Protein AF-A0A961CE42-F1 (afdb_monomer_lite)

pLDDT: mean 91.05, std 11.64, range [36.75, 98.56]

Radius of gyration: 20.87 Å; chains: 1; bounding box: 54×41×51 Å

Sequence (125 aa):
MTTTDAPLVYNPYDATTNRNPFPVYARLRREAPVYRNEDLGFYALSKHDDVLAALHDTEVFCSRHGITLEPRSPLPLLLTMDPPEHTDMRSLISRGFTPRRVAAMEEQMRALSRKHLDRFRDAGT

Secondary structure (DSSP, 8-state):
---S-S-----TT-HHHHHS-HHHHHHHHHH-SEEEETTTTEEEE-SHHHHHHHHH-TTTS-STT-SSSSPPPSS--GGG--TTHHHHHHHHHHTTS-HHHHHHTHHHHHHHHHHHHHHHHTTT-

Structure (mmCIF, N/CA/C/O backbone):
data_AF-A0A961CE42-F1
#
_entry.id   AF-A0A961CE42-F1
#
loop_
_atom_site.group_PDB
_atom_site.id
_atom_site.type_symbol
_atom_site.label_atom_id
_atom_site.label_alt_id
_atom_site.label_comp_id
_atom_site.label_asym_id
_atom_site.label_entity_id
_atom_site.label_seq_id
_atom_site.pdbx_PDB_ins_code
_atom_site.Cartn_x
_atom_site.Cartn_y
_atom_site.Cartn_z
_atom_site.occupancy
_atom_site.B_iso_or_equiv
_atom_site.auth_seq_id
_atom_site.auth_comp_id
_atom_site.auth_asym_id
_atom_site.auth_atom_id
_atom_site.pdbx_PDB_model_num
ATOM 1 N N . MET A 1 1 ? -15.440 -22.183 -19.079 1.00 36.75 1 MET A N 1
ATOM 2 C CA . MET A 1 1 ? -14.163 -22.102 -19.813 1.00 36.75 1 MET A CA 1
ATOM 3 C C . MET A 1 1 ? -14.024 -20.663 -20.280 1.00 36.75 1 MET A C 1
ATOM 5 O O . MET A 1 1 ? -14.557 -20.313 -21.320 1.00 36.75 1 MET A O 1
ATOM 9 N N . THR A 1 2 ? -13.491 -19.793 -19.421 1.00 42.12 2 THR A N 1
ATOM 10 C CA . THR A 1 2 ? -13.501 -18.338 -19.634 1.00 42.12 2 THR A CA 1
ATOM 11 C C . THR A 1 2 ? -12.153 -17.921 -20.212 1.00 42.12 2 THR A C 1
ATOM 13 O O . THR A 1 2 ? -11.123 -18.053 -19.564 1.00 42.12 2 THR A O 1
ATOM 16 N N . THR A 1 3 ? -12.216 -17.510 -21.470 1.00 43.41 3 THR A N 1
ATOM 17 C CA . THR A 1 3 ? -11.212 -16.967 -22.389 1.00 43.41 3 THR A CA 1
ATOM 18 C C . THR A 1 3 ? -9.935 -16.401 -21.740 1.00 43.41 3 THR A C 1
ATOM 20 O O . THR A 1 3 ? -9.937 -15.301 -21.195 1.00 43.41 3 THR A O 1
ATOM 23 N N . THR A 1 4 ? -8.823 -17.132 -21.876 1.00 54.84 4 THR A N 1
ATOM 24 C CA . THR A 1 4 ? -7.437 -16.709 -21.553 1.00 54.84 4 THR A CA 1
ATOM 25 C C . THR A 1 4 ? -6.850 -15.738 -22.599 1.00 54.84 4 THR A C 1
ATOM 27 O O . THR A 1 4 ? -5.711 -15.311 -22.479 1.00 54.84 4 THR A O 1
ATOM 30 N N . ASP A 1 5 ? -7.619 -15.349 -23.616 1.00 63.50 5 ASP A N 1
ATOM 31 C CA . ASP A 1 5 ? -7.090 -14.731 -24.844 1.00 63.50 5 ASP A CA 1
ATOM 32 C C . ASP A 1 5 ? -7.001 -13.191 -24.822 1.00 63.50 5 ASP A C 1
ATOM 34 O O . ASP A 1 5 ? -6.474 -12.573 -25.741 1.00 63.50 5 ASP A O 1
ATOM 38 N N . ALA A 1 6 ? -7.509 -12.530 -23.775 1.00 74.62 6 ALA A N 1
ATOM 39 C CA . ALA A 1 6 ? -7.392 -11.075 -23.666 1.00 74.62 6 ALA A CA 1
ATOM 40 C C . ALA A 1 6 ? -5.966 -10.669 -23.232 1.00 74.62 6 ALA A C 1
ATOM 42 O O . ALA A 1 6 ? -5.430 -11.270 -22.289 1.00 74.62 6 ALA A O 1
ATOM 43 N N . PRO A 1 7 ? -5.361 -9.625 -23.834 1.00 85.62 7 PRO A N 1
ATOM 44 C CA . PRO A 1 7 ? -4.041 -9.144 -23.433 1.00 85.62 7 PRO A CA 1
ATOM 45 C C . PRO A 1 7 ? -4.026 -8.765 -21.945 1.00 85.62 7 PRO A C 1
ATOM 47 O O . PRO A 1 7 ? -4.992 -8.211 -21.416 1.00 85.62 7 PRO A O 1
ATOM 50 N N . LEU A 1 8 ? -2.943 -9.114 -21.244 1.00 91.12 8 LEU A N 1
ATOM 51 C CA . LEU A 1 8 ? -2.767 -8.770 -19.834 1.00 91.12 8 LEU A CA 1
ATOM 52 C C . LEU A 1 8 ? -2.372 -7.297 -19.724 1.00 91.12 8 LEU A C 1
ATOM 54 O O . LEU A 1 8 ? -1.210 -6.953 -19.907 1.00 91.12 8 LEU A O 1
ATOM 58 N N . VAL A 1 9 ? -3.345 -6.446 -19.407 1.00 92.81 9 VAL A N 1
ATOM 59 C CA . VAL A 1 9 ? -3.131 -5.020 -19.148 1.00 92.81 9 VAL A CA 1
ATOM 60 C C . VAL A 1 9 ? -3.565 -4.719 -17.722 1.00 92.81 9 VAL A C 1
ATOM 62 O O . VAL A 1 9 ? -4.723 -4.927 -17.362 1.00 92.81 9 VAL A O 1
ATOM 65 N N . TYR A 1 10 ? -2.633 -4.234 -16.903 1.00 94.69 10 TYR A N 1
ATOM 66 C CA . TYR A 1 10 ? -2.935 -3.752 -15.558 1.00 94.69 10 TYR A CA 1
ATOM 67 C C . TYR A 1 10 ? -2.849 -2.228 -15.499 1.00 94.69 10 TYR A C 1
ATOM 69 O O . TYR A 1 10 ? -1.766 -1.659 -15.651 1.00 94.69 10 TYR A O 1
ATOM 77 N N . ASN A 1 11 ? -3.990 -1.586 -15.242 1.00 94.06 11 ASN A N 1
ATOM 78 C CA . ASN A 1 11 ? -4.102 -0.154 -14.990 1.00 94.06 11 ASN A CA 1
ATOM 79 C C . ASN A 1 11 ? -4.784 0.074 -13.622 1.00 94.06 11 ASN A C 1
ATOM 81 O O . ASN A 1 11 ? -5.967 -0.249 -13.490 1.00 94.06 11 ASN A O 1
ATOM 85 N N . PRO A 1 12 ? -4.085 0.638 -12.616 1.00 91.94 12 PRO A N 1
ATOM 86 C CA . PRO A 1 12 ? -4.653 0.889 -11.288 1.00 91.94 12 PRO A CA 1
ATOM 87 C C . PRO A 1 12 ? -5.722 1.993 -11.272 1.00 91.94 12 PRO A C 1
ATOM 89 O O . PRO A 1 12 ? -6.407 2.159 -10.268 1.00 91.94 12 PRO A O 1
ATOM 92 N N . TYR A 1 13 ? -5.892 2.746 -12.360 1.00 92.31 13 TYR A N 1
ATOM 93 C CA . TYR A 1 13 ? -6.915 3.786 -12.495 1.00 92.31 13 TYR A CA 1
ATOM 94 C C . TYR A 1 13 ? -8.169 3.310 -13.234 1.00 92.31 13 TYR A C 1
ATOM 96 O O . TYR A 1 13 ? -9.165 4.031 -13.279 1.00 92.31 13 TYR A O 1
ATOM 104 N N . ASP A 1 14 ? -8.156 2.100 -13.801 1.00 93.44 14 ASP A N 1
ATOM 105 C CA . ASP A 1 14 ? -9.336 1.546 -14.459 1.00 93.44 14 ASP A CA 1
ATOM 106 C C . ASP A 1 14 ? -10.412 1.171 -13.426 1.00 93.44 14 ASP A C 1
ATOM 108 O O . ASP A 1 14 ? -10.209 0.336 -12.541 1.00 93.44 14 ASP A O 1
ATOM 112 N N . ALA A 1 15 ? -11.593 1.779 -13.547 1.00 94.06 15 ALA A N 1
ATOM 113 C CA . ALA A 1 15 ? -12.695 1.586 -12.607 1.00 94.06 15 ALA A CA 1
ATOM 114 C C . ALA A 1 15 ? -13.216 0.138 -12.594 1.00 94.06 15 ALA A C 1
ATOM 116 O O . ALA A 1 15 ? -13.665 -0.348 -11.551 1.00 94.06 15 ALA A O 1
ATOM 117 N N . THR A 1 16 ? -13.153 -0.556 -13.734 1.00 90.94 16 THR A N 1
ATOM 118 C CA . THR A 1 16 ? -13.601 -1.952 -13.848 1.00 90.94 16 THR A CA 1
ATOM 119 C C . THR A 1 16 ? -12.661 -2.874 -13.078 1.00 90.94 16 THR A C 1
ATOM 121 O O . THR A 1 16 ? -13.112 -3.671 -12.253 1.00 90.94 16 THR A O 1
ATOM 124 N N . THR A 1 17 ? -11.356 -2.702 -13.284 1.00 91.38 17 THR A N 1
ATOM 125 C CA . THR A 1 17 ? -10.298 -3.405 -12.557 1.00 91.38 17 THR A CA 1
ATOM 126 C C . THR A 1 17 ? -10.373 -3.107 -11.064 1.00 91.38 17 THR A C 1
ATOM 128 O O . THR A 1 17 ? -10.379 -4.037 -10.267 1.00 91.38 17 THR A O 1
ATOM 131 N N . ASN A 1 18 ? -10.538 -1.846 -10.657 1.00 92.94 18 ASN A N 1
ATOM 132 C CA . ASN A 1 18 ? -10.646 -1.482 -9.240 1.00 92.94 18 ASN A CA 1
ATOM 133 C C . ASN A 1 18 ? -11.867 -2.090 -8.542 1.00 92.94 18 ASN A C 1
ATOM 135 O O . ASN A 1 18 ? -11.804 -2.420 -7.358 1.00 92.94 18 ASN A O 1
ATOM 139 N N . ARG A 1 19 ? -12.981 -2.272 -9.261 1.00 95.75 19 ARG A N 1
ATOM 140 C CA . ARG A 1 19 ? -14.180 -2.914 -8.707 1.00 95.75 19 ARG A CA 1
ATOM 141 C C . ARG A 1 19 ? -13.984 -4.415 -8.481 1.00 95.75 19 ARG A C 1
ATOM 143 O O . ARG A 1 19 ? -14.574 -4.962 -7.554 1.00 95.75 19 ARG A O 1
ATOM 150 N N . ASN A 1 20 ? -13.189 -5.082 -9.318 1.00 95.12 20 ASN A N 1
ATOM 151 C CA . ASN A 1 20 ? -12.871 -6.500 -9.165 1.00 95.12 20 ASN A CA 1
ATOM 152 C C . ASN A 1 20 ? -11.434 -6.809 -9.632 1.00 95.12 20 ASN A C 1
ATOM 154 O O . ASN A 1 20 ? -11.242 -7.300 -10.748 1.00 95.12 20 ASN A O 1
ATOM 158 N N . PRO A 1 21 ? -10.419 -6.557 -8.787 1.00 95.50 21 PRO A N 1
ATOM 159 C CA . PRO A 1 21 ? -9.021 -6.636 -9.213 1.00 95.50 21 PRO A CA 1
ATOM 160 C C . PRO A 1 21 ? -8.462 -8.063 -9.192 1.00 95.50 21 PRO A C 1
ATOM 162 O O . PRO A 1 21 ? -7.459 -8.362 -9.843 1.00 95.50 21 PRO A O 1
ATOM 165 N N . PHE A 1 22 ? -9.102 -8.978 -8.456 1.00 96.25 22 PHE A N 1
ATOM 166 C CA . PHE A 1 22 ? -8.573 -10.319 -8.202 1.00 96.25 22 PHE A CA 1
ATOM 167 C C . PHE A 1 22 ? -8.293 -11.150 -9.464 1.00 96.25 22 PHE A C 1
ATOM 169 O O . PHE A 1 22 ? -7.251 -11.813 -9.486 1.00 96.25 22 PHE A O 1
ATOM 176 N N . PRO A 1 23 ? -9.132 -11.124 -10.523 1.00 95.62 23 PRO A N 1
ATOM 177 C CA . PRO A 1 23 ? -8.828 -11.818 -11.772 1.00 95.62 23 PRO A CA 1
ATOM 178 C C . PRO A 1 23 ? -7.542 -11.309 -12.432 1.00 95.62 23 PRO A C 1
ATOM 180 O 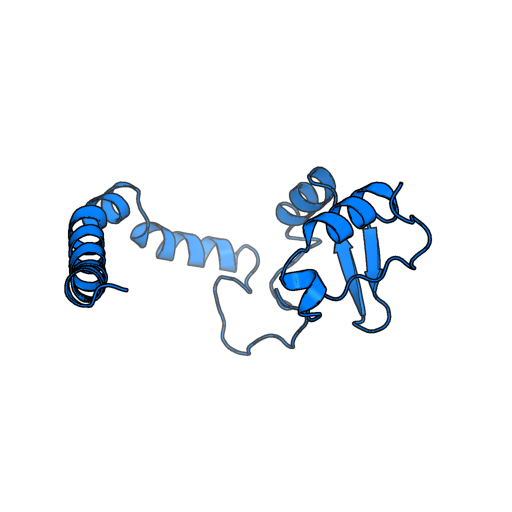O . PRO A 1 23 ? -6.707 -12.116 -12.844 1.00 95.62 23 PRO A O 1
ATOM 183 N N . VAL A 1 24 ? -7.340 -9.987 -12.474 1.00 95.94 24 VAL A N 1
ATOM 184 C CA . VAL A 1 24 ? -6.129 -9.374 -13.043 1.00 95.94 24 VAL A CA 1
ATOM 185 C C . VAL A 1 24 ? -4.912 -9.723 -12.190 1.00 95.94 24 VAL A C 1
ATOM 187 O O . VAL A 1 24 ? -3.907 -10.189 -12.719 1.00 95.94 24 VAL A O 1
ATOM 190 N N . TYR A 1 25 ? -5.015 -9.624 -10.863 1.00 96.88 25 TYR A N 1
ATOM 191 C CA . TYR A 1 25 ? -3.925 -9.995 -9.956 1.00 96.88 25 TYR A CA 1
ATOM 192 C C . TYR A 1 25 ? -3.543 -11.475 -10.062 1.00 96.88 25 TYR A C 1
ATOM 194 O O . TYR A 1 25 ? -2.366 -11.820 -9.970 1.00 96.88 25 TYR A O 1
ATOM 202 N N . ALA A 1 26 ? -4.517 -12.367 -10.266 1.00 97.38 26 ALA A N 1
ATOM 203 C CA . ALA A 1 26 ? -4.252 -13.786 -10.476 1.00 97.38 26 ALA A CA 1
ATOM 204 C C . ALA A 1 26 ? -3.467 -14.037 -11.770 1.00 97.38 26 ALA A C 1
ATOM 206 O O . ALA A 1 26 ? -2.576 -14.888 -11.779 1.00 97.38 26 ALA A O 1
ATOM 207 N N . ARG A 1 27 ? -3.764 -13.283 -12.837 1.00 97.12 27 ARG A N 1
ATOM 208 C CA . ARG A 1 27 ? -2.990 -13.322 -14.082 1.00 97.12 27 ARG A CA 1
ATOM 209 C C . ARG A 1 27 ? -1.594 -12.742 -13.904 1.00 97.12 27 ARG A C 1
ATOM 211 O O . ARG A 1 27 ? -0.650 -13.436 -14.253 1.00 97.12 27 ARG A O 1
ATOM 218 N N . LEU A 1 28 ? -1.444 -11.568 -13.280 1.00 97.81 28 LEU A N 1
ATOM 219 C CA . LEU A 1 28 ? -0.131 -10.984 -12.957 1.00 97.81 28 LEU A CA 1
ATOM 220 C C . LEU A 1 28 ? 0.751 -12.006 -12.229 1.00 97.81 28 LEU A C 1
ATOM 222 O O . LEU A 1 28 ? 1.822 -12.358 -12.708 1.00 97.81 28 LEU A O 1
ATOM 226 N N . ARG A 1 29 ? 0.240 -12.623 -11.157 1.00 98.06 29 ARG A N 1
ATOM 227 C CA . ARG A 1 29 ? 0.990 -13.640 -10.405 1.00 98.06 29 ARG A CA 1
ATOM 228 C C . ARG A 1 29 ? 1.391 -14.866 -11.219 1.00 98.06 29 ARG A C 1
ATOM 230 O O . ARG A 1 29 ? 2.327 -15.550 -10.815 1.00 98.06 29 ARG A O 1
ATOM 237 N N . ARG A 1 30 ? 0.654 -15.235 -12.265 1.00 97.62 30 ARG A N 1
ATOM 238 C CA . ARG A 1 30 ? 0.900 -16.462 -13.040 1.00 97.62 30 ARG A CA 1
ATOM 239 C C . ARG A 1 30 ? 1.739 -16.201 -14.287 1.00 97.62 30 ARG A C 1
ATOM 241 O O . ARG A 1 30 ? 2.601 -17.009 -14.601 1.00 97.62 30 ARG A O 1
ATOM 248 N N . GLU A 1 31 ? 1.443 -15.117 -14.989 1.00 97.38 31 GLU A N 1
ATOM 249 C CA . GLU A 1 31 ? 1.925 -14.822 -16.341 1.00 97.38 31 GLU A CA 1
ATOM 250 C C . GLU A 1 31 ? 3.048 -13.773 -16.332 1.00 97.38 31 GLU A C 1
ATOM 252 O O . GLU A 1 31 ? 3.981 -13.886 -17.119 1.00 97.38 31 GLU A O 1
ATOM 257 N N . ALA A 1 32 ? 2.989 -12.779 -15.438 1.00 97.31 32 ALA A N 1
ATOM 258 C CA . ALA A 1 32 ? 3.926 -11.654 -15.389 1.00 97.31 32 ALA A CA 1
ATOM 259 C C . ALA A 1 32 ? 4.151 -11.187 -13.934 1.00 97.31 32 ALA A C 1
ATOM 261 O O . ALA A 1 32 ? 3.641 -10.136 -13.537 1.00 97.31 32 ALA A O 1
ATOM 262 N N . PRO A 1 33 ? 4.861 -11.979 -13.102 1.00 97.38 33 PRO A N 1
ATOM 263 C CA . PRO A 1 33 ? 5.001 -11.702 -11.671 1.00 97.38 33 PRO A CA 1
ATOM 264 C C . PRO A 1 33 ? 5.688 -10.360 -11.383 1.00 97.38 33 PRO A C 1
ATOM 266 O O . PRO A 1 33 ? 5.318 -9.698 -10.410 1.00 97.38 33 PRO A O 1
ATOM 269 N N . VAL A 1 34 ? 6.600 -9.960 -12.279 1.00 98.19 34 VAL A N 1
ATOM 270 C CA . VAL A 1 34 ? 7.174 -8.617 -12.416 1.00 98.19 34 VAL A CA 1
ATOM 271 C C . VAL A 1 34 ? 6.635 -8.020 -13.717 1.00 98.19 34 VAL A C 1
ATOM 273 O O . VAL A 1 34 ? 7.167 -8.263 -14.799 1.00 98.19 34 VAL A O 1
ATOM 276 N N . TYR A 1 35 ? 5.523 -7.297 -13.628 1.00 98.25 35 TYR A N 1
ATOM 277 C CA . TYR A 1 35 ? 4.844 -6.718 -14.787 1.00 98.25 35 TYR A CA 1
ATOM 278 C C . TYR A 1 35 ? 5.349 -5.305 -15.062 1.00 98.25 35 TYR A C 1
ATOM 280 O O . TYR A 1 35 ? 5.423 -4.490 -14.144 1.00 98.25 35 TYR A O 1
ATOM 288 N N . ARG A 1 36 ? 5.646 -4.996 -16.326 1.00 97.44 36 ARG A N 1
ATOM 289 C CA . ARG A 1 36 ? 6.011 -3.653 -16.783 1.00 97.44 36 ARG A CA 1
ATOM 290 C C . ARG A 1 36 ? 4.812 -3.000 -17.467 1.00 97.44 36 ARG A C 1
ATOM 292 O O . ARG A 1 36 ? 4.296 -3.533 -18.444 1.00 97.44 36 ARG A O 1
ATOM 299 N N . ASN A 1 37 ? 4.389 -1.843 -16.966 1.00 96.38 37 ASN A N 1
ATOM 300 C CA . ASN A 1 37 ? 3.443 -0.970 -17.653 1.00 96.38 37 ASN A CA 1
ATOM 301 C C . ASN A 1 37 ? 4.227 0.148 -18.353 1.00 96.38 37 ASN A C 1
ATOM 303 O O . ASN A 1 37 ? 4.795 1.000 -17.670 1.00 96.38 37 ASN A O 1
ATOM 307 N N . GLU A 1 38 ? 4.276 0.144 -19.686 1.00 95.19 38 GLU A N 1
ATOM 308 C CA . GLU A 1 38 ? 4.989 1.190 -20.433 1.00 95.19 38 GLU A CA 1
ATOM 309 C C . GLU A 1 38 ? 4.210 2.507 -20.497 1.00 95.19 38 GLU A C 1
ATOM 311 O O . GLU A 1 38 ? 4.815 3.566 -20.353 1.00 95.19 38 GLU A O 1
ATOM 316 N N . ASP A 1 39 ? 2.880 2.453 -20.614 1.00 93.00 39 ASP A N 1
ATOM 317 C CA . ASP A 1 39 ? 2.029 3.646 -20.737 1.00 93.00 39 ASP A CA 1
ATOM 318 C C . ASP A 1 39 ? 2.103 4.543 -19.492 1.00 93.00 39 ASP A C 1
ATOM 320 O O . ASP A 1 39 ? 2.129 5.768 -19.586 1.00 93.00 39 ASP A O 1
ATOM 324 N N . LEU A 1 40 ? 2.142 3.921 -18.312 1.00 93.62 40 LEU A N 1
ATOM 325 C CA . LEU A 1 40 ? 2.230 4.590 -17.011 1.00 93.62 40 LEU A CA 1
ATOM 326 C C . LEU A 1 40 ? 3.642 4.534 -16.408 1.00 93.62 40 LEU A C 1
ATOM 328 O O . LEU A 1 40 ? 3.868 5.043 -15.313 1.00 93.62 40 LEU A O 1
ATOM 332 N N . GLY A 1 41 ? 4.594 3.903 -17.096 1.00 94.38 41 GLY A N 1
ATOM 333 C CA . GLY A 1 41 ? 6.013 3.934 -16.752 1.00 94.38 41 GLY A CA 1
ATOM 334 C C . GLY A 1 41 ? 6.429 3.213 -15.462 1.00 94.38 41 GLY A C 1
ATOM 335 O O . GLY A 1 41 ? 7.507 3.514 -14.947 1.00 94.38 41 GLY A O 1
ATOM 336 N N . PHE A 1 42 ? 5.667 2.241 -14.947 1.00 95.88 42 PHE A N 1
ATOM 337 C CA . PHE A 1 42 ? 5.954 1.575 -13.662 1.00 95.88 42 PHE A CA 1
ATOM 338 C C . PHE A 1 42 ? 6.130 0.053 -13.760 1.00 95.88 42 PHE A C 1
ATOM 340 O O . PHE A 1 42 ? 5.789 -0.574 -14.763 1.00 95.88 42 PHE A O 1
ATOM 347 N N . TYR A 1 43 ? 6.660 -0.544 -12.689 1.00 97.31 43 TYR A N 1
ATOM 348 C CA . TYR A 1 43 ? 6.696 -1.994 -12.484 1.00 97.31 43 TYR A CA 1
ATOM 349 C C . TYR A 1 43 ? 5.739 -2.410 -11.361 1.00 97.31 43 TYR A C 1
ATOM 351 O O . TYR A 1 43 ? 5.664 -1.736 -10.336 1.00 97.31 43 TYR A O 1
ATOM 359 N N . ALA A 1 44 ? 5.036 -3.530 -11.530 1.00 97.56 44 ALA A N 1
ATOM 360 C CA . ALA A 1 44 ? 4.218 -4.155 -10.492 1.00 97.56 44 ALA A CA 1
ATOM 361 C C . ALA A 1 44 ? 4.797 -5.508 -10.080 1.00 97.56 44 ALA A C 1
ATOM 363 O O . ALA A 1 44 ? 4.901 -6.423 -10.900 1.00 97.56 44 ALA A O 1
ATOM 364 N N . LEU A 1 45 ? 5.089 -5.643 -8.788 1.00 98.31 45 LEU A N 1
ATOM 365 C CA . LEU A 1 45 ? 5.354 -6.924 -8.142 1.00 98.31 45 LEU A CA 1
ATOM 366 C C . LEU A 1 45 ? 4.032 -7.511 -7.650 1.00 98.31 45 LEU A C 1
ATOM 368 O O . LEU A 1 45 ? 3.222 -6.810 -7.045 1.00 98.31 45 LEU A O 1
ATOM 372 N N . SER A 1 46 ? 3.793 -8.790 -7.927 1.00 98.19 46 SER A N 1
ATOM 373 C CA . SER A 1 46 ? 2.498 -9.417 -7.622 1.00 98.19 46 SER A CA 1
ATOM 374 C C . SER A 1 46 ? 2.589 -10.694 -6.791 1.00 98.19 46 SER A C 1
ATOM 376 O O . SER A 1 46 ? 1.587 -11.103 -6.192 1.00 98.19 46 SER A O 1
ATOM 378 N N . LYS A 1 47 ? 3.759 -11.340 -6.729 1.00 98.38 47 LYS A N 1
ATOM 379 C CA . LYS A 1 47 ? 3.989 -12.469 -5.822 1.00 98.38 47 LYS A CA 1
ATOM 380 C C . LYS A 1 47 ? 4.185 -11.954 -4.403 1.00 98.38 47 LYS A C 1
ATOM 382 O O . LYS A 1 47 ? 4.815 -10.925 -4.193 1.00 98.38 47 LYS A O 1
ATOM 387 N N . HIS A 1 48 ? 3.661 -12.707 -3.442 1.00 98.56 48 HIS A N 1
ATOM 388 C CA . HIS A 1 48 ? 3.796 -12.390 -2.024 1.00 98.56 48 HIS A CA 1
ATOM 389 C C . HIS A 1 48 ? 5.265 -12.215 -1.619 1.00 98.56 48 HIS A C 1
ATOM 391 O O . HIS A 1 48 ? 5.606 -11.204 -1.018 1.00 98.56 48 HIS A O 1
ATOM 397 N N . ASP A 1 49 ? 6.121 -13.166 -1.993 1.00 98.44 49 ASP A N 1
ATOM 398 C CA . ASP A 1 49 ? 7.517 -13.181 -1.548 1.00 98.44 49 ASP A CA 1
ATOM 399 C C . ASP A 1 49 ? 8.316 -12.012 -2.138 1.00 98.44 49 ASP A C 1
ATOM 401 O O . ASP A 1 49 ? 9.051 -11.356 -1.406 1.00 98.44 49 ASP A O 1
ATOM 405 N N . ASP A 1 50 ? 8.090 -11.679 -3.414 1.00 98.38 50 ASP A N 1
ATOM 406 C CA . ASP A 1 50 ? 8.713 -10.522 -4.072 1.00 98.38 50 ASP A CA 1
ATOM 407 C C . ASP A 1 50 ? 8.284 -9.205 -3.408 1.00 98.38 50 ASP A C 1
ATOM 409 O O . ASP A 1 50 ? 9.110 -8.337 -3.135 1.00 98.38 50 ASP A O 1
ATOM 413 N N . VAL A 1 51 ? 6.985 -9.060 -3.116 1.00 98.38 51 VAL A N 1
ATOM 414 C CA . VAL A 1 51 ? 6.442 -7.869 -2.446 1.00 98.38 51 VAL A CA 1
ATOM 415 C C . VAL A 1 51 ? 6.988 -7.749 -1.025 1.00 98.38 51 VAL A C 1
ATOM 417 O O . VAL A 1 51 ? 7.354 -6.654 -0.610 1.00 98.38 51 VAL A O 1
ATOM 420 N N . LEU A 1 52 ? 7.058 -8.852 -0.277 1.00 98.38 52 LEU A N 1
ATOM 421 C CA . LEU A 1 52 ? 7.559 -8.850 1.095 1.00 98.38 52 LEU A CA 1
ATOM 422 C C . LEU A 1 52 ? 9.061 -8.541 1.149 1.00 98.38 52 LEU A C 1
ATOM 424 O O . LEU A 1 52 ? 9.490 -7.768 2.002 1.00 98.38 52 LEU A O 1
ATOM 428 N N . ALA A 1 53 ? 9.845 -9.100 0.223 1.00 98.25 53 ALA A N 1
ATOM 429 C CA . ALA A 1 53 ? 11.264 -8.790 0.093 1.00 98.25 53 ALA A CA 1
ATOM 430 C C . ALA A 1 53 ? 11.477 -7.303 -0.228 1.00 98.25 53 ALA A C 1
ATOM 432 O O . ALA A 1 53 ? 12.225 -6.630 0.479 1.00 98.25 53 ALA A O 1
ATOM 433 N N . ALA A 1 54 ? 10.757 -6.770 -1.221 1.00 97.75 54 ALA A N 1
ATOM 434 C CA . ALA A 1 54 ? 10.833 -5.357 -1.585 1.00 97.75 54 ALA A CA 1
ATOM 435 C C . ALA A 1 54 ? 10.391 -4.428 -0.443 1.00 97.75 54 ALA A C 1
ATOM 437 O O . ALA A 1 54 ? 11.006 -3.395 -0.215 1.00 97.75 54 ALA A O 1
ATOM 438 N N . LEU A 1 55 ? 9.360 -4.810 0.317 1.00 96.62 55 LEU A N 1
ATOM 439 C CA . LEU A 1 55 ? 8.879 -4.042 1.468 1.00 96.62 55 LEU A CA 1
ATOM 440 C C . LEU A 1 55 ? 9.940 -3.897 2.571 1.00 96.62 55 LEU A C 1
ATOM 442 O O . LEU A 1 55 ? 9.924 -2.913 3.308 1.00 96.62 55 LEU A O 1
ATOM 446 N N . HIS A 1 56 ? 10.821 -4.888 2.726 1.00 96.06 56 HIS A N 1
ATOM 447 C CA . HIS A 1 56 ? 11.848 -4.902 3.768 1.00 96.06 56 HIS A CA 1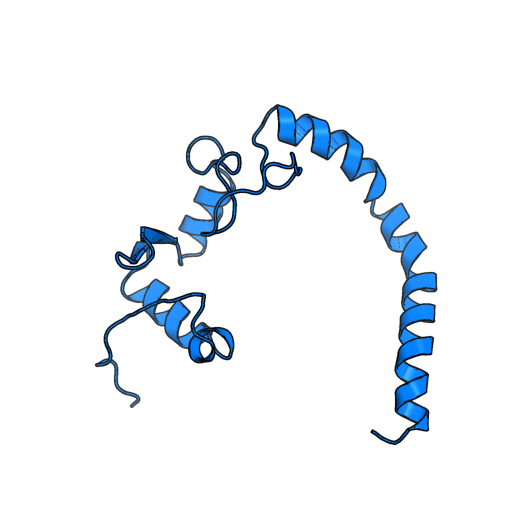
ATOM 448 C C . HIS A 1 56 ? 13.177 -4.281 3.307 1.00 96.06 56 HIS A C 1
ATOM 450 O O . HIS A 1 56 ? 13.928 -3.785 4.146 1.00 96.06 56 HIS A O 1
ATOM 456 N N . ASP A 1 57 ? 13.466 -4.286 2.005 1.00 97.38 57 ASP A N 1
ATOM 457 C CA . ASP A 1 57 ? 14.669 -3.684 1.425 1.00 97.38 57 ASP A CA 1
ATOM 458 C C . ASP A 1 57 ? 14.437 -2.206 1.072 1.00 97.38 57 ASP A C 1
ATOM 460 O O . ASP A 1 57 ? 14.226 -1.827 -0.080 1.00 97.38 57 ASP A O 1
ATOM 464 N N . THR A 1 58 ? 14.476 -1.347 2.092 1.00 95.50 58 THR A N 1
ATOM 465 C CA . THR A 1 58 ? 14.269 0.102 1.929 1.00 95.50 58 THR A CA 1
ATOM 466 C C . THR A 1 58 ? 15.452 0.824 1.276 1.00 95.50 58 THR A C 1
ATOM 468 O O . THR A 1 58 ? 15.323 1.993 0.909 1.00 95.50 58 THR A O 1
ATOM 471 N N . GLU A 1 59 ? 16.612 0.169 1.150 1.00 95.31 59 GLU A N 1
ATOM 472 C CA . GLU A 1 59 ? 17.763 0.738 0.441 1.00 95.31 59 GLU A CA 1
ATOM 473 C C . GLU A 1 59 ? 17.522 0.710 -1.070 1.00 95.31 59 GLU A C 1
ATOM 475 O O . GLU A 1 59 ? 17.727 1.723 -1.746 1.00 95.31 59 GLU A O 1
ATOM 480 N N . VAL A 1 60 ? 17.021 -0.420 -1.581 1.00 96.31 60 VAL A N 1
ATOM 481 C CA . VAL A 1 60 ? 16.671 -0.594 -2.996 1.00 96.31 60 VAL A CA 1
ATOM 482 C C . VAL A 1 60 ? 15.289 -0.009 -3.308 1.00 96.31 60 VAL A C 1
ATOM 484 O O . VAL A 1 60 ? 15.139 0.731 -4.282 1.00 96.31 60 VAL A O 1
ATOM 487 N N . PHE A 1 61 ? 14.279 -0.293 -2.480 1.00 96.44 61 PHE A N 1
ATOM 488 C CA . PHE A 1 61 ? 12.889 0.141 -2.670 1.00 96.44 61 PHE A CA 1
ATOM 489 C C . PHE A 1 61 ? 12.528 1.274 -1.709 1.00 96.44 61 PHE A C 1
ATOM 491 O O . PHE A 1 61 ? 11.770 1.125 -0.750 1.00 96.44 61 PHE A O 1
ATOM 498 N N . CYS A 1 62 ? 13.103 2.439 -1.973 1.00 93.69 62 CYS A N 1
ATOM 499 C CA . CYS A 1 62 ? 12.972 3.596 -1.103 1.00 93.69 62 CYS A CA 1
ATOM 500 C C . CYS A 1 62 ? 11.639 4.350 -1.267 1.00 93.69 62 CYS A C 1
ATOM 502 O O . CYS A 1 62 ? 11.090 4.441 -2.366 1.00 93.69 62 CYS A O 1
ATOM 504 N N . SER A 1 63 ? 11.165 4.983 -0.194 1.00 93.44 63 SER A N 1
ATOM 505 C CA . SER A 1 63 ? 9.917 5.763 -0.165 1.00 93.44 63 SER A CA 1
ATOM 506 C C . SER A 1 63 ? 10.131 7.275 -0.331 1.00 93.44 63 SER A C 1
ATOM 508 O O . SER A 1 63 ? 9.182 8.010 -0.624 1.00 93.44 63 SER A O 1
ATOM 510 N N . ARG A 1 64 ? 11.368 7.783 -0.185 1.00 90.69 64 ARG A N 1
ATOM 511 C CA . ARG A 1 64 ? 11.680 9.230 -0.273 1.00 90.69 64 ARG A CA 1
ATOM 512 C C . ARG A 1 64 ? 11.360 9.890 -1.618 1.00 90.69 64 ARG A C 1
ATOM 514 O O . ARG A 1 64 ? 11.233 11.116 -1.685 1.00 90.69 64 ARG A O 1
ATOM 521 N N . HIS A 1 65 ? 11.232 9.103 -2.686 1.00 89.31 65 HIS A N 1
ATOM 522 C CA . HIS A 1 65 ? 10.900 9.596 -4.027 1.00 89.31 65 HIS A CA 1
ATOM 523 C C . HIS A 1 65 ? 9.397 9.549 -4.345 1.00 89.31 65 HIS A C 1
ATOM 525 O O . HIS A 1 65 ? 8.987 10.076 -5.374 1.00 89.31 65 HIS A O 1
ATOM 531 N N . GLY A 1 66 ? 8.572 9.021 -3.436 1.00 89.56 66 GLY A N 1
ATOM 532 C CA . GLY A 1 66 ? 7.125 8.891 -3.601 1.00 89.56 66 GLY A CA 1
ATOM 533 C C . GLY A 1 66 ? 6.646 7.465 -3.324 1.00 89.56 66 GLY A C 1
ATOM 534 O O . GLY A 1 66 ? 7.408 6.514 -3.453 1.00 89.56 66 GLY A O 1
ATOM 535 N N . ILE A 1 67 ? 5.377 7.331 -2.931 1.00 90.81 67 ILE A N 1
ATOM 536 C CA . ILE A 1 67 ? 4.711 6.039 -2.649 1.00 90.81 67 ILE A CA 1
ATOM 537 C C . ILE A 1 67 ? 3.499 5.789 -3.559 1.00 90.81 67 ILE A C 1
ATOM 539 O O . ILE A 1 67 ? 2.731 4.851 -3.359 1.00 90.81 67 ILE A O 1
ATOM 543 N N . THR A 1 68 ? 3.304 6.665 -4.538 1.00 91.25 68 THR A N 1
ATOM 544 C CA . THR A 1 68 ? 2.228 6.638 -5.528 1.00 91.25 68 THR A CA 1
ATOM 545 C C . THR A 1 68 ? 2.829 6.891 -6.913 1.00 91.25 68 THR A C 1
ATOM 547 O O . THR A 1 68 ? 3.999 7.261 -7.012 1.00 91.25 68 THR A O 1
ATOM 550 N N . LEU A 1 69 ? 2.059 6.681 -7.984 1.00 89.69 69 LEU A N 1
ATOM 551 C CA . LEU A 1 69 ? 2.541 6.943 -9.350 1.00 89.69 69 LEU A CA 1
ATOM 552 C C . LEU A 1 69 ? 2.541 8.444 -9.680 1.00 89.69 69 LEU A C 1
ATOM 554 O O . LEU A 1 69 ? 3.262 8.901 -10.563 1.00 89.69 69 LEU A O 1
ATOM 558 N N . GLU A 1 70 ? 1.729 9.2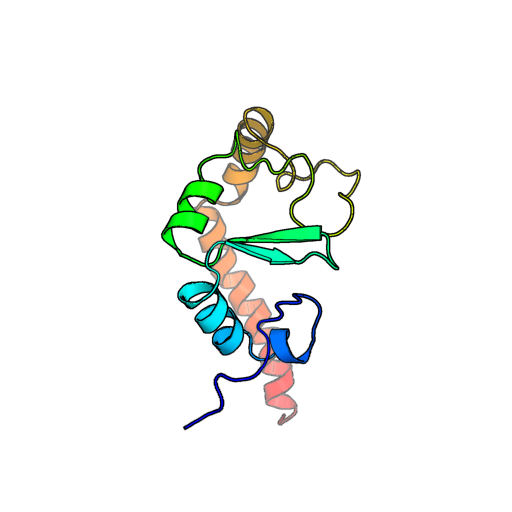16 -8.966 1.00 85.94 70 GLU A N 1
ATOM 559 C CA . GLU A 1 70 ? 1.652 10.665 -9.051 1.00 85.94 70 GLU A CA 1
ATOM 560 C C . GLU A 1 70 ? 2.897 11.334 -8.444 1.00 85.94 70 GLU A C 1
ATOM 562 O O . GLU A 1 70 ? 3.518 10.782 -7.529 1.00 85.94 70 GLU A O 1
ATOM 567 N N . PRO A 1 71 ? 3.237 12.562 -8.882 1.00 80.44 71 PRO A N 1
ATOM 568 C CA . PRO A 1 71 ? 4.339 13.316 -8.304 1.00 80.44 71 PRO A CA 1
ATOM 569 C C . PRO A 1 71 ? 4.217 13.460 -6.784 1.00 80.44 71 PRO A C 1
ATOM 571 O O . PRO A 1 71 ? 3.149 13.757 -6.243 1.00 80.44 71 PRO A O 1
ATOM 574 N N . ARG A 1 72 ? 5.347 13.292 -6.094 1.00 80.50 72 ARG A N 1
ATOM 575 C CA . ARG A 1 72 ? 5.425 13.375 -4.635 1.00 80.50 72 ARG A CA 1
ATOM 576 C C . ARG A 1 72 ? 4.922 14.733 -4.121 1.00 80.50 72 ARG A C 1
ATOM 578 O O . ARG A 1 72 ? 5.312 15.786 -4.622 1.00 80.50 72 ARG A O 1
ATOM 585 N N . SER A 1 73 ? 4.134 14.703 -3.044 1.00 76.81 73 SER A N 1
ATOM 586 C CA . SER A 1 73 ? 3.805 15.904 -2.266 1.00 76.81 73 SER A CA 1
ATOM 587 C C . SER A 1 73 ? 5.074 16.561 -1.695 1.00 76.81 73 SER A C 1
ATOM 589 O O . SER A 1 73 ? 5.927 15.853 -1.155 1.00 76.81 73 SER A O 1
ATOM 591 N N . PRO A 1 74 ? 5.203 17.900 -1.733 1.00 75.25 74 PRO A N 1
ATOM 592 C CA . PRO A 1 74 ? 6.362 18.594 -1.171 1.00 75.25 74 PRO A CA 1
ATOM 593 C C . PRO A 1 74 ? 6.403 18.552 0.365 1.00 75.25 74 PRO A C 1
ATOM 595 O O . PRO A 1 74 ? 7.409 18.930 0.963 1.00 75.25 74 PRO A O 1
ATOM 598 N N . LEU A 1 75 ? 5.320 18.121 1.024 1.00 77.69 75 LEU A N 1
ATOM 599 C CA . LEU A 1 75 ? 5.262 18.049 2.479 1.00 77.69 75 LEU A CA 1
ATOM 600 C C . LEU A 1 75 ? 6.0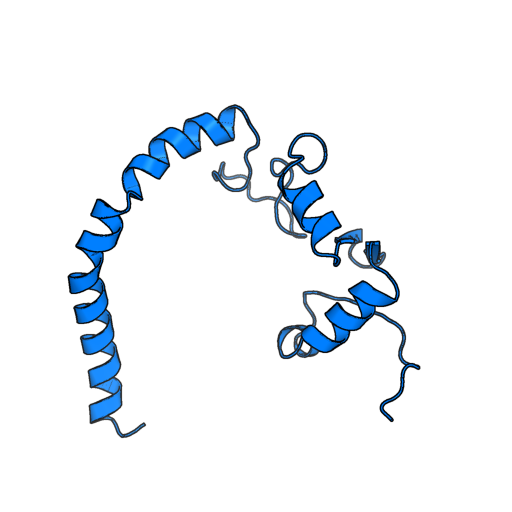13 16.813 3.002 1.00 77.69 75 LEU A C 1
ATOM 602 O O . LEU A 1 75 ? 5.760 15.700 2.533 1.00 77.69 75 LEU A O 1
ATOM 606 N N . PRO A 1 76 ? 6.888 16.968 4.013 1.00 75.19 76 PRO A N 1
ATOM 607 C CA . PRO A 1 76 ? 7.576 15.842 4.625 1.00 75.19 76 PRO A CA 1
ATOM 608 C C . PRO A 1 76 ? 6.594 15.031 5.480 1.00 75.19 76 PRO A C 1
ATOM 610 O O . PRO A 1 76 ? 6.310 15.366 6.629 1.00 75.19 76 PRO A O 1
ATOM 613 N N . LEU A 1 77 ? 6.064 13.949 4.911 1.00 88.25 77 LEU A N 1
ATOM 614 C CA . LEU A 1 77 ? 5.220 12.980 5.610 1.00 88.25 77 LEU A CA 1
ATOM 615 C C . LEU A 1 77 ? 6.046 11.755 5.991 1.00 88.25 77 LEU A C 1
ATOM 617 O O . LEU A 1 77 ? 6.873 11.320 5.191 1.00 88.25 77 LEU A O 1
ATOM 621 N N . LEU A 1 78 ? 5.759 11.158 7.157 1.00 92.62 78 LEU A N 1
ATOM 622 C CA . LEU A 1 78 ? 6.413 9.923 7.619 1.00 92.62 78 LEU A CA 1
ATOM 623 C C . LEU A 1 78 ? 6.411 8.831 6.532 1.00 92.62 78 LEU A C 1
ATOM 625 O O . LEU A 1 78 ? 7.411 8.160 6.344 1.00 92.62 78 LEU A O 1
ATOM 629 N N . LEU A 1 79 ? 5.323 8.706 5.768 1.00 91.50 79 LEU A N 1
ATOM 630 C CA . LEU A 1 79 ? 5.173 7.730 4.678 1.00 91.50 79 LEU A CA 1
ATOM 631 C C . LEU A 1 79 ? 6.143 7.934 3.495 1.00 91.50 79 LEU A C 1
ATOM 633 O O . LEU A 1 79 ? 6.247 7.064 2.646 1.00 91.50 79 LEU A O 1
ATOM 637 N N . THR A 1 80 ? 6.813 9.085 3.407 1.00 92.56 80 THR A N 1
ATOM 638 C CA . THR A 1 80 ? 7.741 9.449 2.316 1.00 92.56 80 THR A CA 1
ATOM 639 C C . THR A 1 80 ? 9.162 9.674 2.834 1.00 92.56 80 THR A C 1
ATOM 641 O O . THR A 1 80 ? 9.896 10.517 2.319 1.00 92.56 80 THR A O 1
ATOM 644 N N . MET A 1 81 ? 9.521 8.985 3.915 1.00 93.06 81 MET A N 1
ATOM 645 C CA . MET A 1 81 ? 10.845 9.015 4.534 1.00 93.06 81 MET A CA 1
ATOM 646 C C . MET A 1 81 ? 11.437 7.608 4.507 1.00 93.06 81 MET A C 1
ATOM 648 O O . MET A 1 81 ? 10.696 6.635 4.617 1.00 93.06 81 MET A O 1
ATOM 652 N N . ASP A 1 82 ? 12.762 7.523 4.439 1.00 94.50 82 ASP A N 1
ATOM 653 C CA . ASP A 1 82 ? 13.512 6.283 4.649 1.00 94.50 82 ASP A CA 1
ATOM 654 C C . ASP A 1 82 ? 14.282 6.368 5.979 1.00 94.50 82 ASP A C 1
ATOM 656 O O . ASP A 1 82 ? 14.372 7.450 6.570 1.00 94.50 82 ASP A O 1
ATOM 660 N N . PRO A 1 83 ? 14.803 5.251 6.514 1.00 95.56 83 PRO A N 1
ATOM 661 C CA . PRO A 1 83 ? 15.768 5.304 7.606 1.00 95.56 83 PRO A CA 1
ATOM 662 C C . PRO A 1 83 ? 17.018 6.133 7.233 1.00 95.56 83 PRO A C 1
ATOM 664 O O . PRO A 1 83 ? 17.454 6.067 6.082 1.00 95.56 83 PRO A O 1
ATOM 667 N N . PRO A 1 84 ? 17.636 6.843 8.200 1.00 95.19 84 PRO A N 1
ATOM 668 C CA . PRO A 1 84 ? 17.292 6.879 9.627 1.00 95.19 84 PRO A CA 1
ATOM 669 C C . PRO A 1 84 ? 16.136 7.829 9.999 1.00 95.19 84 PRO A C 1
ATOM 671 O O . PRO A 1 84 ? 15.498 7.610 11.029 1.00 95.19 84 PRO A O 1
ATOM 674 N N . GLU A 1 85 ? 15.798 8.828 9.180 1.00 94.31 85 GLU A N 1
ATOM 675 C CA . GLU A 1 85 ? 14.811 9.865 9.523 1.00 94.31 85 GLU A CA 1
ATOM 676 C C . GLU A 1 85 ? 13.416 9.281 9.787 1.00 94.31 85 GLU A C 1
ATOM 678 O O . GLU A 1 85 ? 12.717 9.695 10.720 1.00 94.31 85 GLU A O 1
ATOM 683 N N . HIS A 1 86 ? 13.018 8.274 9.000 1.00 95.69 86 HIS A N 1
ATOM 684 C CA . HIS A 1 86 ? 11.782 7.527 9.225 1.00 95.69 86 HIS A CA 1
ATOM 685 C C . HIS A 1 86 ? 11.764 6.872 10.611 1.00 95.69 86 HIS A C 1
ATOM 687 O O . HIS A 1 86 ? 10.752 6.939 11.312 1.00 95.69 86 HIS A O 1
ATOM 693 N N . THR A 1 87 ? 12.874 6.252 11.021 1.00 95.75 87 THR A N 1
ATOM 694 C CA . THR A 1 87 ? 12.996 5.548 12.305 1.00 95.75 87 THR A CA 1
ATOM 695 C C . THR A 1 87 ? 12.811 6.513 13.470 1.00 95.75 87 THR A C 1
ATOM 697 O O . THR A 1 87 ? 12.004 6.250 14.369 1.00 95.75 87 THR A O 1
ATOM 700 N N . ASP A 1 88 ? 13.476 7.664 13.415 1.00 95.38 88 ASP A N 1
ATOM 701 C CA . ASP A 1 88 ? 13.394 8.686 14.455 1.00 95.38 88 ASP A CA 1
ATOM 702 C C . ASP A 1 88 ? 11.975 9.248 14.569 1.00 95.38 88 ASP A C 1
ATOM 704 O O . ASP A 1 88 ? 11.378 9.233 15.652 1.00 95.38 88 ASP A O 1
ATOM 708 N N . MET A 1 89 ? 11.375 9.653 13.446 1.00 95.06 89 MET A N 1
ATOM 709 C CA . MET A 1 89 ? 10.014 10.190 13.423 1.00 95.06 89 MET A CA 1
ATOM 710 C C . MET A 1 89 ? 8.981 9.146 13.880 1.00 95.06 89 MET A C 1
ATOM 712 O O . MET A 1 89 ? 8.102 9.435 14.701 1.00 95.06 89 MET A O 1
ATOM 716 N N . ARG A 1 90 ? 9.102 7.893 13.419 1.00 96.00 90 ARG A N 1
ATOM 717 C CA . ARG A 1 90 ? 8.236 6.781 13.841 1.00 96.00 90 ARG A CA 1
ATOM 718 C C . ARG A 1 90 ? 8.347 6.525 15.345 1.00 96.00 90 ARG A C 1
ATOM 720 O O . ARG A 1 90 ? 7.329 6.229 15.977 1.00 96.00 90 ARG A O 1
ATOM 727 N N . SER A 1 91 ? 9.533 6.667 15.939 1.00 95.50 91 SER A N 1
ATOM 728 C CA . SER A 1 91 ? 9.748 6.470 17.382 1.00 95.50 91 SER A CA 1
ATOM 729 C C . SER A 1 91 ? 8.976 7.480 18.244 1.00 95.50 91 SER A C 1
ATOM 731 O O . SER A 1 91 ? 8.495 7.139 19.328 1.00 95.50 91 SER A O 1
ATOM 733 N N . LEU A 1 92 ? 8.793 8.707 17.750 1.00 94.94 92 LEU A N 1
ATOM 734 C CA . LEU A 1 92 ? 8.017 9.745 18.426 1.00 94.94 92 LEU A CA 1
ATOM 735 C C . LEU A 1 92 ? 6.517 9.487 18.267 1.00 94.94 92 LEU A C 1
ATOM 737 O O . LEU A 1 92 ? 5.778 9.470 19.255 1.00 94.94 92 LEU A O 1
ATOM 741 N N . ILE A 1 93 ? 6.077 9.220 17.034 1.00 94.62 93 ILE A N 1
ATOM 742 C CA . ILE A 1 9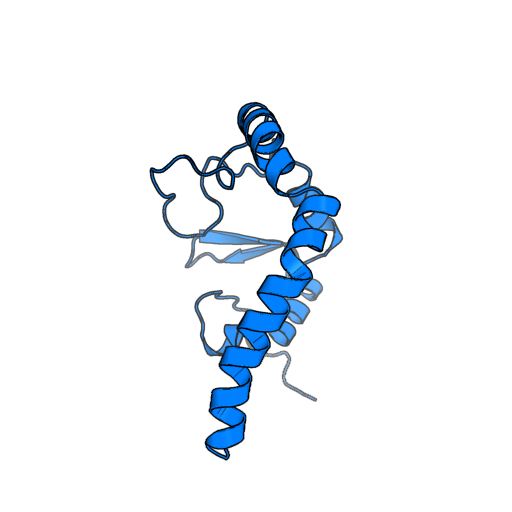3 ? 4.660 9.019 16.706 1.00 94.62 93 ILE A CA 1
ATOM 743 C C . ILE A 1 93 ? 4.109 7.747 17.363 1.00 94.62 93 ILE A C 1
ATOM 745 O O . ILE A 1 93 ? 3.003 7.763 17.903 1.00 94.62 93 ILE A O 1
ATOM 749 N N . SER A 1 94 ? 4.872 6.650 17.374 1.00 95.44 94 SER A N 1
ATOM 750 C CA . SER A 1 94 ? 4.432 5.345 17.901 1.00 95.44 94 SER A CA 1
ATOM 751 C C . SER A 1 94 ? 4.008 5.377 19.374 1.00 95.44 94 SER A C 1
ATOM 753 O O . SER A 1 94 ? 3.127 4.615 19.771 1.00 95.44 94 SER A O 1
ATOM 755 N N . ARG A 1 95 ? 4.523 6.322 20.173 1.00 93.81 95 ARG A N 1
ATOM 756 C CA . ARG A 1 95 ? 4.092 6.556 21.567 1.00 93.81 95 ARG A CA 1
ATOM 757 C C . ARG A 1 95 ? 2.607 6.926 21.664 1.00 93.81 95 ARG A C 1
ATOM 759 O O . ARG A 1 95 ? 1.976 6.679 22.690 1.00 93.81 95 ARG A O 1
ATOM 766 N N . GLY A 1 96 ? 2.047 7.503 20.598 1.00 93.94 96 GLY A N 1
ATOM 767 C CA . GLY A 1 96 ? 0.623 7.783 20.411 1.00 93.94 96 GLY A CA 1
ATOM 768 C C . GLY A 1 96 ? -0.249 6.538 20.243 1.00 93.94 96 GLY A C 1
ATOM 769 O O . GLY A 1 96 ? -1.395 6.544 20.681 1.00 93.94 96 GLY A O 1
ATOM 770 N N . PHE A 1 97 ? 0.307 5.466 19.680 1.00 95.88 97 PHE A N 1
ATOM 771 C CA . PHE A 1 97 ? -0.426 4.311 19.154 1.00 95.88 97 PHE A CA 1
ATOM 772 C C . PHE A 1 97 ? -0.133 3.018 19.928 1.00 95.88 97 PHE A C 1
ATOM 774 O O . PHE A 1 97 ? -0.092 1.930 19.359 1.00 95.88 97 PHE A O 1
ATOM 781 N N . THR A 1 98 ? 0.096 3.116 21.238 1.00 96.69 98 THR A N 1
ATOM 782 C CA . THR A 1 98 ? 0.307 1.924 22.072 1.00 96.69 98 THR A CA 1
ATOM 783 C C . THR A 1 98 ? -0.990 1.120 22.222 1.00 96.69 98 THR A C 1
ATOM 785 O O . THR A 1 98 ? -2.070 1.720 22.227 1.00 96.69 98 THR A O 1
ATOM 788 N N . PRO A 1 99 ? -0.926 -0.211 22.439 1.00 97.44 99 PRO A N 1
ATOM 789 C CA . PRO A 1 99 ? -2.123 -1.037 22.621 1.00 97.44 99 PRO A CA 1
ATOM 790 C C . PRO A 1 99 ? -3.082 -0.493 23.689 1.00 97.44 99 PRO A C 1
ATOM 792 O O . PRO A 1 99 ? -4.287 -0.445 23.474 1.00 97.44 99 PRO A O 1
ATOM 795 N N . ARG A 1 100 ? -2.546 0.015 24.810 1.00 97.62 100 ARG A N 1
ATOM 796 C CA . ARG A 1 100 ? -3.342 0.639 25.879 1.00 97.62 100 ARG A CA 1
ATOM 797 C C . ARG A 1 100 ? -4.077 1.899 25.415 1.00 97.62 100 ARG A C 1
ATOM 799 O O . ARG A 1 100 ? -5.231 2.087 25.785 1.00 97.62 100 ARG A O 1
ATOM 806 N N . ARG A 1 101 ? -3.418 2.777 24.649 1.00 96.12 101 ARG A N 1
ATOM 807 C CA . ARG A 1 101 ? -4.043 4.008 24.133 1.00 96.12 101 ARG A CA 1
ATOM 808 C C . ARG A 1 101 ? -5.123 3.686 23.107 1.00 96.12 101 ARG A C 1
ATOM 810 O O . ARG A 1 101 ? -6.197 4.262 23.187 1.00 96.12 101 ARG A O 1
ATOM 817 N N . VAL A 1 102 ? -4.862 2.730 22.215 1.00 96.94 102 VAL A N 1
ATOM 818 C CA . VAL A 1 102 ? -5.848 2.255 21.234 1.00 96.94 102 VAL A CA 1
ATOM 819 C C . VAL A 1 102 ? -7.059 1.634 21.937 1.00 96.94 102 VAL A C 1
ATOM 821 O O . VAL A 1 102 ? -8.187 2.001 21.627 1.00 96.94 102 VAL A O 1
ATOM 824 N N . ALA A 1 103 ? -6.847 0.768 22.934 1.00 97.38 103 ALA A N 1
ATOM 825 C CA . ALA A 1 103 ? -7.935 0.157 23.702 1.00 97.38 103 ALA A CA 1
ATOM 826 C C . ALA A 1 103 ? -8.789 1.199 24.446 1.00 97.38 103 ALA A C 1
ATOM 828 O O . ALA A 1 103 ? -10.011 1.096 24.470 1.00 97.38 103 ALA A O 1
ATOM 829 N N . ALA A 1 104 ? -8.172 2.253 24.989 1.00 97.19 104 ALA A N 1
ATOM 830 C CA . ALA A 1 104 ? -8.900 3.337 25.649 1.00 97.19 104 ALA A CA 1
ATOM 831 C C . ALA A 1 104 ? -9.839 4.116 24.702 1.00 97.19 104 ALA A C 1
ATOM 833 O O . ALA A 1 104 ? -10.770 4.765 25.170 1.00 97.19 104 ALA A O 1
ATOM 834 N N . MET A 1 105 ? -9.625 4.050 23.382 1.00 97.06 105 MET A N 1
ATOM 835 C CA . MET A 1 105 ? -10.503 4.687 22.391 1.00 97.06 105 MET A CA 1
ATOM 836 C C . MET A 1 105 ? -11.745 3.845 22.066 1.00 97.06 105 MET A C 1
ATOM 838 O O . MET A 1 105 ? -12.659 4.354 21.415 1.00 97.06 105 MET A O 1
ATOM 842 N N . GLU A 1 106 ? -11.800 2.578 22.489 1.00 97.12 106 GLU A N 1
ATOM 843 C CA . GLU A 1 106 ? -12.846 1.636 22.081 1.00 97.12 106 GLU A CA 1
ATOM 844 C C . GLU A 1 106 ? -14.251 2.133 22.438 1.00 97.12 106 GLU A C 1
ATOM 846 O O . GLU A 1 106 ? -15.136 2.147 21.582 1.00 97.12 106 GLU A O 1
ATOM 851 N N . GLU A 1 107 ? -14.460 2.568 23.681 1.00 98.00 107 GLU A N 1
ATOM 852 C CA . GLU A 1 107 ? -15.776 2.999 24.157 1.00 98.00 107 GLU A CA 1
ATOM 853 C C . GLU A 1 107 ? -16.281 4.223 23.381 1.00 98.00 107 GLU A C 1
ATOM 855 O O . GLU A 1 107 ? -17.413 4.230 22.891 1.00 98.00 107 GLU A O 1
ATOM 860 N N . GLN A 1 108 ? -15.415 5.223 23.186 1.00 97.81 108 GLN A N 1
ATOM 861 C CA . GLN A 1 108 ? -15.739 6.427 22.422 1.00 97.81 108 GLN A CA 1
ATOM 862 C C . GLN A 1 108 ? -16.056 6.097 20.958 1.00 97.81 108 GLN A C 1
ATOM 864 O O . GLN A 1 108 ? -17.054 6.581 20.422 1.00 97.81 108 GLN A O 1
ATOM 869 N N . MET A 1 109 ? -15.236 5.266 20.307 1.00 97.94 109 MET A N 1
ATOM 870 C CA . MET A 1 109 ? -15.471 4.850 18.921 1.00 97.94 109 MET A CA 1
ATOM 871 C C . MET A 1 109 ? -16.791 4.093 18.797 1.00 97.94 109 MET A C 1
ATOM 873 O O . MET A 1 109 ? -17.603 4.405 17.929 1.00 97.94 109 MET A O 1
ATOM 877 N N . ARG A 1 110 ? -17.063 3.167 19.721 1.00 97.81 110 ARG A N 1
ATOM 878 C CA . ARG A 1 110 ? -18.314 2.409 19.782 1.00 97.81 110 ARG A CA 1
ATOM 879 C C . ARG A 1 110 ? -19.524 3.325 19.954 1.00 97.81 110 ARG A C 1
ATOM 881 O O . ARG A 1 110 ? -20.526 3.129 19.269 1.00 97.81 110 ARG A O 1
ATOM 888 N N . ALA A 1 111 ? -19.441 4.326 20.828 1.00 97.50 111 ALA A N 1
ATOM 889 C CA . ALA A 1 111 ? -20.507 5.305 21.025 1.00 97.50 111 ALA A CA 1
ATOM 890 C C . ALA A 1 111 ? -20.761 6.144 19.760 1.00 97.50 111 ALA A C 1
ATOM 892 O O . ALA A 1 111 ? -21.914 6.306 19.355 1.00 97.50 111 ALA A O 1
ATOM 893 N N . LEU A 1 112 ? -19.703 6.622 19.094 1.00 97.25 112 LEU A N 1
ATOM 894 C CA . LEU A 1 112 ? -19.818 7.358 17.831 1.00 97.25 112 LEU A CA 1
ATOM 895 C C . LEU A 1 112 ? -20.440 6.491 16.733 1.00 97.25 112 LEU A C 1
ATOM 897 O O . LEU A 1 112 ? -21.382 6.929 16.073 1.00 97.25 112 LEU A O 1
ATOM 901 N N . SER A 1 113 ? -19.975 5.251 16.571 1.00 96.81 113 SER A N 1
ATOM 902 C CA . SER A 1 113 ? -20.543 4.313 15.602 1.00 96.81 113 SER A CA 1
ATOM 903 C C . SER A 1 113 ? -22.033 4.082 15.851 1.00 96.81 113 SER A C 1
ATOM 905 O O . SER A 1 113 ? -22.817 4.217 14.916 1.00 96.81 113 SER A O 1
ATOM 907 N N . ARG A 1 114 ? -22.451 3.808 17.098 1.00 96.00 114 ARG A N 1
ATOM 908 C CA . ARG A 1 114 ? -23.877 3.636 17.437 1.00 96.00 114 ARG A CA 1
ATOM 909 C C . ARG A 1 114 ? -24.688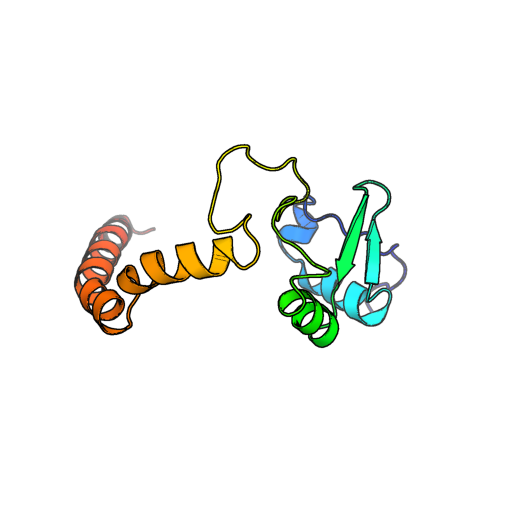 4.878 17.100 1.00 96.00 114 ARG A C 1
ATOM 911 O O . ARG A 1 114 ? -25.656 4.769 16.363 1.00 96.00 114 ARG A O 1
ATOM 918 N N . LYS A 1 115 ? -24.235 6.059 17.531 1.00 94.31 115 LYS A N 1
ATOM 919 C CA . LYS A 1 115 ? -24.899 7.337 17.235 1.00 94.31 115 LYS A CA 1
ATOM 920 C C . LYS A 1 115 ? -25.147 7.533 15.738 1.00 94.31 115 LYS A C 1
ATOM 922 O O . LYS A 1 115 ? -26.182 8.076 15.360 1.00 94.31 115 LYS A O 1
ATOM 927 N N . HIS A 1 116 ? -24.192 7.157 14.889 1.00 93.94 116 HIS A N 1
ATOM 928 C CA . HIS A 1 116 ? -24.343 7.285 13.441 1.00 93.94 116 HIS A CA 1
ATOM 929 C C . HIS A 1 116 ? -25.227 6.190 12.836 1.00 93.94 116 HIS A C 1
ATOM 931 O O . HIS A 1 116 ? -25.999 6.499 11.936 1.00 93.94 116 HIS A O 1
ATOM 937 N N . LEU A 1 117 ? -25.164 4.957 13.340 1.00 93.50 117 LEU A N 1
ATOM 938 C CA . LEU A 1 117 ? -25.996 3.843 12.872 1.00 93.50 117 LEU A CA 1
ATOM 939 C C . LEU A 1 117 ? -27.463 3.971 13.301 1.00 93.50 117 LEU A C 1
ATOM 941 O O . LEU A 1 117 ? -28.355 3.679 12.510 1.00 93.50 117 LEU A O 1
ATOM 945 N N . ASP A 1 118 ? -27.727 4.455 14.516 1.00 92.19 118 ASP A N 1
ATOM 946 C CA . ASP A 1 118 ? -29.087 4.656 15.028 1.00 92.19 118 ASP A CA 1
ATOM 947 C C . ASP A 1 118 ? -29.889 5.621 14.132 1.00 92.19 118 ASP A C 1
ATOM 949 O O . ASP A 1 118 ? -31.084 5.427 13.938 1.00 92.19 118 ASP A O 1
ATOM 953 N N . ARG A 1 119 ? -29.223 6.589 13.480 1.00 86.94 119 ARG A N 1
ATOM 954 C CA . ARG A 1 119 ? -29.858 7.497 12.503 1.00 86.94 119 ARG A CA 1
ATOM 955 C C . ARG A 1 119 ? -30.440 6.779 11.286 1.00 86.94 119 ARG A C 1
ATOM 957 O O . ARG A 1 119 ? -31.424 7.253 10.735 1.00 86.94 119 ARG A O 1
ATOM 964 N N . PHE A 1 120 ? -29.822 5.681 10.857 1.00 86.62 120 PHE A N 1
ATOM 965 C CA . PHE A 1 120 ? -30.309 4.878 9.733 1.00 86.62 120 PHE A CA 1
ATOM 966 C C . PHE A 1 120 ? -31.382 3.886 10.188 1.00 86.62 120 PHE A C 1
ATOM 968 O O . PHE A 1 120 ? -32.359 3.660 9.480 1.00 86.62 120 PHE A O 1
ATOM 975 N N . ARG A 1 121 ? -31.273 3.375 11.423 1.00 77.69 121 ARG A N 1
ATOM 976 C CA . ARG A 1 121 ? -32.304 2.509 12.014 1.00 77.69 121 ARG A CA 1
ATOM 977 C C . ARG A 1 121 ? -33.669 3.195 12.049 1.00 77.69 121 ARG A C 1
ATOM 979 O O . ARG A 1 121 ? -34.668 2.573 11.703 1.00 77.69 121 ARG A O 1
ATOM 986 N N . ASP A 1 122 ? -33.696 4.466 12.431 1.00 67.94 122 ASP A N 1
ATOM 987 C CA . ASP A 1 122 ? -34.943 5.223 12.549 1.00 67.94 122 ASP A CA 1
ATOM 988 C C . ASP A 1 122 ? -35.465 5.715 11.176 1.00 67.94 122 ASP A C 1
ATOM 990 O O . ASP A 1 122 ? -36.626 6.101 11.062 1.00 67.94 122 ASP A O 1
ATOM 994 N N . ALA A 1 123 ? -34.638 5.658 10.121 1.00 73.94 123 ALA A N 1
ATOM 995 C CA . ALA A 1 123 ? -34.988 6.053 8.752 1.00 73.94 123 ALA A CA 1
ATOM 996 C C . ALA A 1 123 ? -35.512 4.896 7.872 1.00 73.94 123 ALA A C 1
ATOM 998 O O . ALA A 1 123 ? -36.029 5.152 6.787 1.00 73.94 123 ALA A O 1
ATOM 999 N N . GLY A 1 124 ? -35.415 3.636 8.320 1.00 62.97 124 GLY A N 1
ATOM 1000 C CA . GLY A 1 124 ? -35.952 2.473 7.595 1.00 62.97 124 GLY A CA 1
ATOM 1001 C C . GLY A 1 124 ? -35.208 2.089 6.303 1.00 62.97 124 GLY A C 1
ATOM 1002 O O . GLY A 1 124 ? -35.722 1.282 5.530 1.00 62.97 124 GLY A O 1
ATOM 1003 N N . THR A 1 125 ? -34.010 2.635 6.086 1.00 53.22 125 THR A N 1
ATOM 1004 C CA . THR A 1 125 ? -33.053 2.314 5.006 1.00 53.22 125 THR A CA 1
ATOM 1005 C C . THR A 1 125 ? -31.647 2.312 5.571 1.00 53.22 125 THR A C 1
ATOM 1007 O O . THR A 1 125 ? -30.865 1.415 5.194 1.00 53.22 125 THR A O 1
#

Foldseek 3Di:
DDDPPDDLDDDPPDPVCVVPVVVSLVCCVPPPQFDADPVLGDTDHRDPVVVVVLVVCCVVNPQLQHDDSDGDDPDDDLSNDDPPVNVVVCVVCVVCVDPVNVVVCVVVVVVVVCVVVVVVVVVVD